Protein AF-A0A7S3KTM7-F1 (afdb_monomer_lite)

Foldseek 3Di:
DDDDDDDDDDDDDDDDDDDDDDDDDDDYDDDDDDDPPPPPPPPPPDDPVVVVVVVVVVVVVVVVVVVVVVVVVVVPVCQWDKFWWWDDDPNDIWIKIWTGGDPDDFTWIATPNDIDTHRFKFFPPDQDGPHTDDPVQDDQQTWIADPSDTIGGHGD

Secondary structure (DSSP, 8-state):
------------------------------------------TTS--HHHHHHHHHHHHHHHHHHHHHHHHHHT-----EEEEEEEEEETTEEEEEEEEEESSSS-EEEEETTEEEEES--EE-SSSS--SBPPGGG--TT-EEEETTEEEE--B-

pLDDT: mean 72.25, std 22.63, range [30.34, 95.94]

Radius of gyration: 34.02 Å; chains: 1; bounding box: 64×53×100 Å

Structure (mmCIF, N/CA/C/O backbone):
data_AF-A0A7S3KTM7-F1
#
_entry.id   AF-A0A7S3KTM7-F1
#
loop_
_atom_site.group_PDB
_atom_site.id
_atom_site.type_symbol
_atom_site.label_atom_id
_atom_site.label_alt_id
_atom_site.label_comp_id
_atom_site.label_asym_id
_atom_site.label_entity_id
_atom_site.label_seq_id
_atom_site.pdbx_PDB_ins_code
_atom_site.Cartn_x
_atom_site.Cartn_y
_atom_site.Cartn_z
_atom_site.occupancy
_atom_site.B_iso_or_equiv
_atom_site.auth_seq_id
_atom_site.auth_comp_id
_atom_site.auth_asym_id
_atom_site.auth_atom_id
_atom_site.pdbx_PDB_model_num
ATOM 1 N N . PHE A 1 1 ? 5.887 29.803 -45.139 1.00 36.75 1 PHE A N 1
ATOM 2 C CA . PHE A 1 1 ? 5.410 31.166 -45.452 1.00 36.75 1 PHE A CA 1
ATOM 3 C C . PHE A 1 1 ? 3.929 31.098 -45.810 1.00 36.75 1 PHE A C 1
ATOM 5 O O . PHE A 1 1 ? 3.610 30.270 -46.652 1.00 36.75 1 PHE A O 1
ATOM 12 N N . LYS A 1 2 ? 3.108 31.989 -45.208 1.00 34.31 2 LYS A N 1
ATOM 13 C CA . LYS A 1 2 ? 1.669 32.283 -45.463 1.00 34.31 2 LYS A CA 1
ATOM 14 C C . LYS A 1 2 ? 0.631 31.243 -44.968 1.00 34.31 2 LYS A C 1
ATOM 16 O O . LYS A 1 2 ? 0.842 30.063 -45.192 1.00 34.31 2 LYS A O 1
ATOM 21 N N . THR A 1 3 ? -0.495 31.573 -44.312 1.00 37.12 3 THR A N 1
ATOM 22 C CA . THR A 1 3 ? -1.051 32.843 -43.783 1.00 37.12 3 THR A CA 1
ATOM 23 C C . THR A 1 3 ? -2.124 32.546 -42.717 1.00 37.12 3 THR A C 1
ATOM 25 O O . THR A 1 3 ? -2.846 31.561 -42.816 1.00 37.12 3 THR A O 1
ATOM 28 N N . VAL A 1 4 ? -2.181 33.458 -41.747 1.00 46.22 4 VAL A N 1
ATOM 29 C CA . VAL A 1 4 ? -3.229 33.888 -40.803 1.00 46.22 4 VAL A CA 1
ATOM 30 C C . VAL A 1 4 ? -4.694 33.714 -41.253 1.00 46.22 4 VAL A C 1
ATOM 32 O O . VAL A 1 4 ? -5.025 34.009 -42.399 1.00 46.22 4 VAL A O 1
ATOM 35 N N . ALA A 1 5 ? -5.569 33.393 -40.293 1.00 40.66 5 ALA A N 1
ATOM 36 C CA . ALA A 1 5 ? -6.916 33.962 -40.197 1.00 40.66 5 ALA A CA 1
ATOM 37 C C . ALA A 1 5 ? -7.214 34.291 -38.718 1.00 40.66 5 ALA A C 1
ATOM 39 O O . ALA A 1 5 ? -7.294 33.398 -37.876 1.00 40.66 5 ALA A O 1
ATOM 40 N N . GLU A 1 6 ? -7.285 35.590 -38.431 1.00 41.41 6 GLU A N 1
ATOM 41 C CA . GLU A 1 6 ? -7.878 36.209 -37.241 1.00 41.41 6 GLU A CA 1
ATOM 42 C C . GLU A 1 6 ? -9.404 36.301 -37.407 1.00 41.41 6 GLU A C 1
ATOM 44 O O . GLU A 1 6 ? -9.882 36.321 -38.541 1.00 41.41 6 GLU A O 1
ATOM 49 N N . MET A 1 7 ? -10.118 36.408 -36.279 1.00 36.78 7 MET A N 1
ATOM 50 C CA . MET A 1 7 ? -11.310 37.246 -35.991 1.00 36.78 7 MET A CA 1
ATOM 51 C C . MET A 1 7 ? -12.094 36.576 -34.843 1.00 36.78 7 MET A C 1
ATOM 53 O O . MET A 1 7 ? -12.548 35.447 -35.003 1.00 36.78 7 MET A O 1
ATOM 57 N N . SER A 1 8 ? -12.034 37.049 -33.591 1.00 39.53 8 SER A N 1
ATOM 58 C CA . SER A 1 8 ? -12.640 38.266 -32.995 1.00 39.53 8 SER A CA 1
ATOM 59 C C . SER A 1 8 ? -14.175 38.222 -32.946 1.00 39.53 8 SER A C 1
ATOM 61 O O . SER A 1 8 ? -14.810 38.209 -33.994 1.00 39.53 8 SER A O 1
ATOM 63 N N . ASP A 1 9 ? -14.759 38.153 -31.740 1.00 39.03 9 ASP A N 1
ATOM 64 C CA . ASP A 1 9 ? -15.492 39.268 -31.094 1.00 39.03 9 ASP A CA 1
ATOM 65 C C . ASP A 1 9 ? -16.509 38.800 -30.026 1.00 39.03 9 ASP A C 1
ATOM 67 O O . ASP A 1 9 ? -17.374 37.962 -30.271 1.00 39.03 9 ASP A O 1
ATOM 71 N N . ASP A 1 10 ? -16.342 39.389 -28.835 1.00 39.78 10 ASP A N 1
ATOM 72 C CA . ASP A 1 10 ? -17.329 39.985 -27.921 1.00 39.78 10 ASP A CA 1
ATOM 73 C C . ASP A 1 10 ? -18.660 39.280 -27.574 1.00 39.78 10 ASP A C 1
ATOM 75 O O . ASP A 1 10 ? -19.510 39.027 -28.426 1.00 39.78 10 ASP A O 1
ATOM 79 N N . LYS A 1 11 ? -18.948 39.162 -26.262 1.00 38.81 11 LYS A N 1
ATOM 80 C CA . LYS A 1 11 ? -19.851 40.093 -25.535 1.00 38.81 11 LYS A CA 1
ATOM 81 C C . LYS A 1 11 ? -20.224 39.629 -24.113 1.00 38.81 11 LYS A C 1
ATOM 83 O O . LYS A 1 11 ? -20.751 38.542 -23.912 1.00 38.81 11 LYS A O 1
ATOM 88 N N . ASP A 1 12 ? -19.988 40.549 -23.176 1.00 35.47 12 ASP A N 1
ATOM 89 C CA . ASP A 1 12 ? -20.920 41.108 -22.183 1.00 35.47 12 ASP A CA 1
ATOM 90 C C . ASP A 1 12 ? -21.544 40.278 -21.033 1.00 35.47 12 ASP A C 1
ATOM 92 O O . ASP A 1 12 ? -22.361 39.385 -21.215 1.00 35.47 12 ASP A O 1
ATOM 96 N N . ASN A 1 13 ? -21.273 40.807 -19.825 1.00 30.34 13 ASN A N 1
ATOM 97 C CA . ASN A 1 13 ? -22.192 41.089 -18.705 1.00 30.34 13 ASN A CA 1
ATOM 98 C C . ASN A 1 13 ? -22.906 39.934 -17.968 1.00 30.34 13 ASN A C 1
ATOM 100 O O . ASN A 1 13 ? -23.852 39.333 -18.455 1.00 30.34 13 ASN A O 1
ATOM 104 N N . SER A 1 14 ? -22.702 39.835 -16.653 1.00 35.72 14 SER A N 1
ATOM 105 C CA . SER A 1 14 ? -23.442 40.704 -15.721 1.00 35.72 14 SER A CA 1
ATOM 106 C C . SER A 1 14 ? -23.125 40.378 -14.260 1.00 35.72 14 SER A C 1
ATOM 108 O O . SER A 1 14 ? -22.994 39.232 -13.836 1.00 35.72 14 SER A O 1
ATOM 110 N N . THR A 1 15 ? -22.994 41.449 -13.490 1.00 35.38 15 THR A N 1
ATOM 111 C CA . THR A 1 15 ? -23.023 41.487 -12.034 1.00 35.38 15 THR A CA 1
ATOM 112 C C . THR A 1 15 ? -24.449 41.231 -11.548 1.00 35.38 15 THR A C 1
ATOM 114 O O . THR A 1 15 ? -25.368 41.896 -12.012 1.00 35.38 15 THR A O 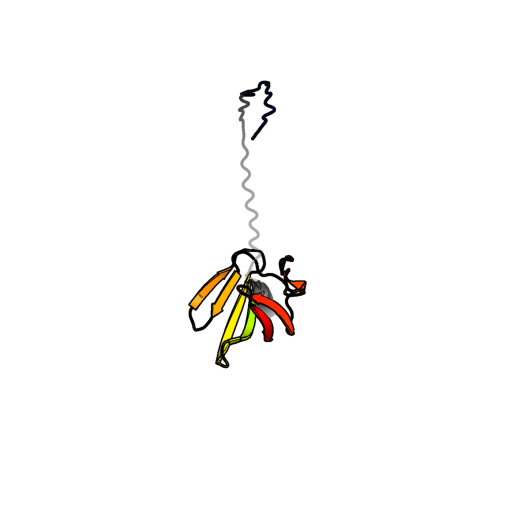1
ATOM 117 N N . PHE A 1 16 ? -24.625 40.368 -10.548 1.00 34.72 16 PHE A N 1
ATOM 118 C CA . PHE A 1 16 ? -25.790 40.426 -9.665 1.00 34.72 16 PHE A CA 1
ATOM 119 C C . PHE A 1 16 ? -25.317 40.477 -8.211 1.00 34.72 16 PHE A C 1
ATOM 121 O O . PHE A 1 16 ? -24.856 39.491 -7.643 1.00 34.72 16 PHE A O 1
ATOM 128 N N . LYS A 1 17 ? -25.424 41.672 -7.629 1.00 38.44 17 LYS A N 1
ATOM 129 C CA . LYS A 1 17 ? -25.713 41.858 -6.207 1.00 38.44 17 LYS A CA 1
ATOM 130 C C . LYS A 1 17 ? -27.228 41.957 -6.075 1.00 38.44 17 LYS A C 1
ATOM 132 O O . LYS A 1 17 ? -27.838 42.634 -6.894 1.00 38.44 17 LYS A O 1
ATOM 137 N N . THR A 1 18 ? -27.798 41.376 -5.026 1.00 36.50 18 THR A N 1
ATOM 138 C CA . THR A 1 18 ? -28.944 41.973 -4.323 1.00 36.50 18 THR A CA 1
ATOM 139 C C . THR A 1 18 ? -28.877 41.566 -2.857 1.00 36.50 18 THR A C 1
ATOM 141 O O . THR A 1 18 ? -28.792 40.384 -2.533 1.00 36.50 18 THR A O 1
ATOM 144 N N . ASP A 1 19 ? -28.839 42.593 -2.016 1.00 33.72 19 ASP A N 1
ATOM 145 C CA . ASP A 1 19 ? -29.092 42.582 -0.583 1.00 33.72 19 ASP A CA 1
ATOM 146 C C . ASP A 1 19 ? -30.594 42.403 -0.320 1.00 33.72 19 ASP A C 1
ATOM 148 O O . ASP A 1 19 ? -31.402 42.897 -1.108 1.00 33.72 19 ASP A O 1
ATOM 152 N N . SER A 1 20 ? -30.953 41.785 0.808 1.00 42.16 20 SER A N 1
ATOM 153 C CA . SER A 1 20 ? -32.135 42.162 1.605 1.00 42.16 20 SER A CA 1
ATOM 154 C C . SER A 1 20 ? -32.219 41.317 2.882 1.00 42.16 20 SER A C 1
ATOM 156 O O . SER A 1 20 ? -32.703 40.188 2.873 1.00 42.16 20 SER A O 1
ATOM 158 N N . ASP A 1 21 ? -31.620 41.853 3.943 1.00 33.16 21 ASP A N 1
ATOM 159 C CA . ASP A 1 21 ? -32.251 42.264 5.203 1.00 33.16 21 ASP A CA 1
ATOM 160 C C . ASP A 1 21 ? -33.493 41.540 5.758 1.00 33.16 21 ASP A C 1
ATOM 162 O O . ASP A 1 21 ? -34.545 41.468 5.130 1.00 33.16 21 ASP A O 1
ATOM 166 N N . ASN A 1 22 ? -33.352 41.257 7.063 1.00 33.56 22 ASN A N 1
ATOM 167 C CA . ASN A 1 22 ? -34.323 41.384 8.156 1.00 33.56 22 ASN A CA 1
ATOM 168 C C . ASN A 1 22 ? -35.542 40.451 8.201 1.00 33.56 22 ASN A C 1
ATOM 170 O O . ASN A 1 22 ? -36.402 40.466 7.333 1.00 33.56 22 ASN A O 1
ATOM 174 N N . ILE A 1 23 ? -35.685 39.766 9.343 1.00 37.19 23 ILE A N 1
ATOM 175 C CA . ILE A 1 23 ? -36.705 40.090 10.357 1.00 37.19 23 ILE A CA 1
ATOM 176 C C . ILE A 1 23 ? -36.238 39.521 11.714 1.00 37.19 23 ILE A C 1
ATOM 178 O O . ILE A 1 23 ? -36.055 38.316 11.886 1.00 37.19 23 ILE A O 1
ATOM 182 N N . MET A 1 24 ? -35.982 40.449 12.643 1.00 41.12 24 MET A N 1
ATOM 183 C CA . MET A 1 24 ? -36.048 40.265 14.094 1.00 41.12 24 MET A CA 1
ATOM 184 C C . MET A 1 24 ? -37.484 39.941 14.505 1.00 41.12 24 MET A C 1
ATOM 186 O O . MET A 1 24 ? -38.40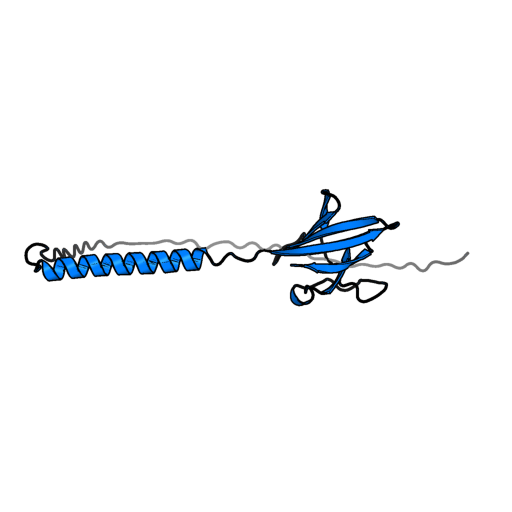7 40.505 13.935 1.00 41.12 24 MET A O 1
ATOM 190 N N . ASP A 1 25 ? -37.643 39.101 15.522 1.00 35.94 25 ASP A N 1
ATOM 191 C CA . ASP A 1 25 ? -38.373 39.385 16.773 1.00 35.94 25 ASP A CA 1
ATOM 192 C C . ASP A 1 25 ? -38.595 38.038 17.477 1.00 35.94 25 ASP A C 1
ATOM 194 O O . ASP A 1 25 ? -39.036 37.068 16.868 1.00 35.94 25 ASP A O 1
ATOM 198 N N . SER A 1 26 ? -38.036 37.807 18.671 1.00 36.03 26 SER A N 1
ATOM 199 C CA . SER A 1 26 ? -38.504 38.337 19.964 1.00 36.03 26 SER A CA 1
ATOM 200 C C . SER A 1 26 ? -39.988 37.959 20.162 1.00 36.03 26 SER A C 1
ATOM 202 O O . SER A 1 26 ? -40.817 38.139 19.281 1.00 36.03 26 SER A O 1
ATOM 204 N N . VAL A 1 27 ? -40.388 37.268 21.226 1.00 42.84 27 VAL A N 1
ATOM 205 C CA . VAL A 1 27 ? -40.711 37.854 22.533 1.00 42.84 27 VAL A CA 1
ATOM 206 C C . VAL A 1 27 ? -41.354 36.714 23.365 1.00 42.84 27 VAL A C 1
ATOM 208 O O . VAL A 1 27 ? -42.213 36.013 22.834 1.00 42.84 27 VAL A O 1
ATOM 211 N N . ASP A 1 28 ? -40.928 36.579 24.631 1.00 34.53 28 ASP A N 1
ATOM 212 C CA . ASP A 1 28 ? -41.704 36.172 25.828 1.00 34.53 28 ASP A CA 1
ATOM 213 C C . ASP A 1 28 ? -42.369 34.780 25.921 1.00 34.53 28 ASP A C 1
ATOM 215 O O . ASP A 1 28 ? -42.788 34.181 24.944 1.00 34.53 28 ASP A O 1
ATOM 219 N N . SER A 1 29 ? -42.600 34.171 27.084 1.00 39.69 29 SER A N 1
ATOM 220 C CA . SER A 1 29 ? -42.307 34.465 28.490 1.00 39.69 29 SER A CA 1
ATOM 221 C C . SER A 1 29 ? -42.732 33.248 29.315 1.00 39.69 29 SER A C 1
ATOM 223 O O . SER A 1 29 ? -43.583 32.469 28.895 1.00 39.69 29 SER A O 1
ATOM 225 N N . ASP A 1 30 ? -42.145 33.146 30.506 1.00 31.81 30 ASP A N 1
ATOM 226 C CA . ASP A 1 30 ? -42.741 32.660 31.752 1.00 31.81 30 ASP A CA 1
ATOM 227 C C . ASP A 1 30 ? -43.553 31.354 31.757 1.00 31.81 30 ASP A C 1
ATOM 229 O O . ASP A 1 30 ? -44.693 31.276 31.313 1.00 31.81 30 ASP A O 1
ATOM 233 N N . SER A 1 31 ? -43.069 30.368 32.516 1.00 42.41 31 SER A N 1
ATOM 234 C CA . SER A 1 31 ? -43.686 30.074 33.821 1.00 42.41 31 SER A CA 1
ATOM 235 C C . SER A 1 31 ? -43.005 28.904 34.532 1.00 42.41 31 SER A C 1
ATOM 237 O O . SER A 1 31 ? -43.049 27.740 34.152 1.00 42.41 31 SER A O 1
ATOM 239 N N . ASN A 1 32 ? -42.380 29.282 35.636 1.00 34.47 32 ASN A N 1
ATOM 240 C CA . ASN A 1 32 ? -42.263 28.557 36.889 1.00 34.47 32 ASN A CA 1
ATOM 241 C C . ASN A 1 32 ? -43.290 27.411 37.073 1.00 34.47 32 ASN A C 1
ATOM 243 O O . ASN A 1 32 ? -44.473 27.671 37.266 1.00 34.47 32 ASN A O 1
ATOM 247 N N . THR A 1 33 ? -42.827 26.164 37.151 1.00 35.16 33 THR A N 1
ATOM 248 C CA . THR A 1 33 ? -43.404 25.162 38.063 1.00 35.16 33 THR A CA 1
ATOM 249 C C . THR A 1 33 ? -42.288 24.265 38.585 1.00 35.16 33 THR A C 1
ATOM 251 O O . THR A 1 33 ? -41.743 23.404 37.901 1.00 35.16 33 THR A O 1
ATOM 254 N N . LYS A 1 34 ? -41.929 24.509 39.847 1.00 45.69 34 LYS A N 1
ATOM 255 C CA . LYS A 1 34 ? -41.313 23.510 40.713 1.00 45.69 34 LYS A CA 1
ATOM 256 C C . LYS A 1 34 ? -42.276 22.329 40.822 1.00 45.69 34 LYS A C 1
ATOM 258 O O . LYS A 1 34 ? -43.267 22.434 41.534 1.00 45.69 34 LYS A O 1
ATOM 263 N N . GLU A 1 35 ? -41.949 21.208 40.199 1.00 37.69 35 GLU A N 1
ATOM 264 C CA . GLU A 1 35 ? -42.413 19.906 40.673 1.00 37.69 35 GLU A CA 1
ATOM 265 C C . GLU A 1 35 ? -41.209 19.141 41.213 1.00 37.69 35 GLU A C 1
ATOM 267 O O . GLU A 1 35 ? -40.522 18.384 40.531 1.00 37.69 35 GLU A O 1
ATOM 272 N N . GLU A 1 36 ? -40.942 19.391 42.496 1.00 37.75 36 GLU A N 1
ATOM 273 C CA . GLU A 1 36 ? -40.221 18.463 43.353 1.00 37.75 36 GLU A CA 1
ATOM 274 C C . GLU A 1 36 ? -41.040 17.169 43.457 1.00 37.75 36 GLU A C 1
ATOM 276 O O . GLU A 1 36 ? -41.781 16.959 44.416 1.00 37.75 36 GLU A O 1
ATOM 281 N N . HIS A 1 37 ? -40.887 16.255 42.501 1.00 33.84 37 HIS A N 1
ATOM 282 C CA . HIS A 1 37 ? -41.218 14.861 42.761 1.00 33.84 37 HIS A CA 1
ATOM 283 C C . HIS A 1 37 ? -40.104 14.251 43.614 1.00 33.84 37 HIS A C 1
ATOM 285 O O . HIS A 1 37 ? -39.187 13.584 43.137 1.00 33.84 37 HIS A O 1
ATOM 291 N N . LYS A 1 38 ? -40.204 14.492 44.926 1.00 43.62 38 LYS A N 1
ATOM 292 C CA . LYS A 1 38 ? -39.585 13.650 45.948 1.00 43.62 38 LYS A CA 1
ATOM 293 C C . LYS A 1 38 ? -40.159 12.238 45.821 1.00 43.62 38 LYS A C 1
ATOM 295 O O . LYS A 1 38 ? -41.128 11.899 46.489 1.00 43.62 38 LYS A O 1
ATOM 300 N N . PHE A 1 39 ? -39.529 11.391 45.017 1.00 37.25 39 PHE A N 1
ATOM 301 C CA . PHE A 1 39 ? -39.552 9.951 45.257 1.00 37.25 39 PHE A CA 1
ATOM 302 C C . PHE A 1 39 ? -38.335 9.595 46.105 1.00 37.25 39 PHE A C 1
ATOM 304 O O . PHE A 1 39 ? -37.376 8.981 45.650 1.00 37.25 39 PHE A O 1
ATOM 311 N N . GLY A 1 40 ? -38.389 9.998 47.376 1.00 41.66 40 GLY A N 1
ATOM 312 C CA . GLY A 1 40 ? -37.695 9.259 48.420 1.00 41.66 40 GLY A CA 1
ATOM 313 C C . GLY A 1 40 ? -38.431 7.937 48.596 1.00 41.66 40 GLY A C 1
ATOM 314 O O . GLY A 1 40 ? -39.282 7.817 49.470 1.00 41.66 40 GLY A O 1
ATOM 315 N N . ALA A 1 41 ? -38.173 6.973 47.711 1.00 48.16 41 ALA A N 1
ATOM 316 C CA . ALA A 1 41 ? -38.511 5.591 47.994 1.00 48.16 41 ALA A CA 1
ATOM 317 C C . ALA A 1 41 ? -37.601 5.166 49.149 1.00 48.16 41 ALA A C 1
ATOM 319 O O . ALA A 1 41 ? -36.381 5.179 49.009 1.00 48.16 41 ALA A O 1
ATOM 320 N N . ASN A 1 42 ? -38.208 4.892 50.302 1.00 51.78 42 ASN A N 1
ATOM 321 C CA . ASN A 1 42 ? -37.548 4.430 51.515 1.00 51.78 42 ASN A CA 1
ATOM 322 C C . ASN A 1 42 ? -36.504 3.343 51.198 1.00 51.78 42 ASN A C 1
ATOM 324 O O . ASN A 1 42 ? -36.856 2.191 50.973 1.00 51.78 42 ASN A O 1
ATOM 328 N N . GLU A 1 43 ? -35.216 3.688 51.249 1.00 51.12 43 GLU A N 1
ATOM 329 C CA . GLU A 1 43 ? -34.099 2.729 51.189 1.00 51.12 43 GLU A CA 1
ATOM 330 C C . GLU A 1 43 ? -33.947 1.911 52.489 1.00 51.12 43 GLU A C 1
ATOM 332 O O . GLU A 1 43 ? -32.955 1.209 52.678 1.00 51.12 43 GLU A O 1
ATOM 337 N N . ILE A 1 44 ? -34.906 2.028 53.414 1.00 57.09 44 ILE A N 1
ATOM 338 C CA . ILE A 1 44 ? -34.770 1.572 54.801 1.00 57.09 44 ILE A CA 1
ATOM 339 C C . ILE A 1 44 ? -35.443 0.203 55.041 1.00 57.09 44 ILE A C 1
ATOM 341 O O . ILE A 1 44 ? -35.017 -0.501 55.947 1.00 57.09 44 ILE A O 1
ATOM 345 N N . ASP A 1 45 ? -36.367 -0.243 54.178 1.00 60.88 45 ASP A N 1
ATOM 346 C CA . ASP A 1 45 ? -37.109 -1.516 54.341 1.00 60.88 45 ASP A CA 1
ATOM 347 C C . ASP A 1 45 ? -36.906 -2.509 53.177 1.00 60.88 45 ASP A C 1
ATOM 349 O O . ASP A 1 45 ? -37.778 -3.322 52.875 1.00 60.88 45 ASP A O 1
ATOM 353 N N . MET A 1 46 ? -35.775 -2.437 52.470 1.00 62.59 46 MET A N 1
ATOM 354 C CA . MET A 1 46 ? -35.471 -3.398 51.403 1.00 62.59 46 MET A CA 1
ATOM 355 C C . MET A 1 46 ? -34.761 -4.623 51.990 1.00 62.59 46 MET A C 1
ATOM 357 O O . MET A 1 46 ? -33.728 -4.481 52.649 1.00 62.59 46 MET A O 1
ATOM 361 N N . ASP A 1 47 ? -35.313 -5.812 51.740 1.00 79.62 47 ASP A N 1
ATOM 362 C CA . ASP A 1 47 ? -34.748 -7.092 52.173 1.00 79.62 47 ASP A CA 1
ATOM 363 C C . ASP A 1 47 ? -33.271 -7.200 51.733 1.00 79.62 47 ASP A C 1
ATOM 365 O O . ASP A 1 47 ? -32.965 -6.922 50.564 1.00 79.62 47 ASP A O 1
ATOM 369 N N . PRO A 1 48 ? -32.326 -7.549 52.628 1.00 80.12 48 PRO A N 1
ATOM 370 C CA . PRO A 1 48 ? -30.909 -7.658 52.286 1.00 80.12 48 PRO A CA 1
ATOM 371 C C . PRO A 1 48 ? -30.629 -8.540 51.059 1.00 80.12 48 PRO A C 1
ATOM 373 O O . PRO A 1 48 ? -29.722 -8.211 50.292 1.00 80.12 48 PRO A O 1
ATOM 376 N N . GLU A 1 49 ? -31.427 -9.584 50.802 1.00 78.12 49 GLU A N 1
ATOM 377 C CA . GLU A 1 49 ? -31.294 -10.380 49.572 1.00 78.12 49 GLU A CA 1
ATOM 378 C C . GLU 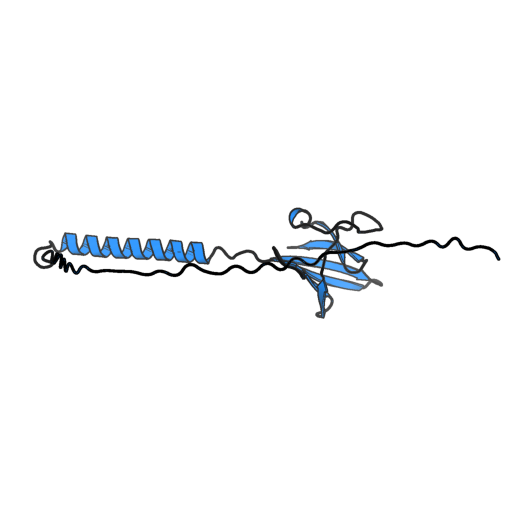A 1 49 ? -31.661 -9.598 48.301 1.00 78.12 49 GLU A C 1
ATOM 380 O O . GLU A 1 49 ? -30.994 -9.732 47.272 1.00 78.12 49 GLU A O 1
ATOM 385 N N . GLU A 1 50 ? -32.700 -8.760 48.337 1.00 76.56 50 GLU A N 1
ATOM 386 C CA . GLU A 1 50 ? -33.069 -7.911 47.198 1.00 76.56 50 GLU A CA 1
ATOM 387 C C . GLU A 1 50 ? -32.050 -6.794 46.960 1.00 76.56 50 GLU A C 1
ATOM 389 O O . GLU A 1 50 ? -31.803 -6.407 45.812 1.00 76.56 50 GLU A O 1
ATOM 394 N N . ARG A 1 51 ? -31.422 -6.290 48.030 1.00 75.75 51 ARG A N 1
ATOM 395 C CA . ARG A 1 51 ? -30.340 -5.300 47.935 1.00 75.75 51 ARG A CA 1
ATOM 396 C C . ARG A 1 51 ? -29.134 -5.880 47.215 1.00 75.75 51 ARG A C 1
ATOM 398 O O . ARG A 1 51 ? -28.639 -5.264 46.274 1.00 75.75 51 ARG A O 1
ATOM 405 N N . GLN A 1 52 ? -28.743 -7.091 47.596 1.00 78.38 52 GLN A N 1
ATOM 406 C CA . GLN A 1 52 ? -27.613 -7.783 46.997 1.00 78.38 52 GLN A CA 1
ATOM 407 C C . GLN A 1 52 ? -27.867 -8.125 45.521 1.00 78.38 52 GLN A C 1
ATOM 409 O O . GLN A 1 52 ? -27.032 -7.824 44.672 1.00 78.38 52 GLN A O 1
ATOM 414 N N . LYS A 1 53 ? -29.066 -8.613 45.173 1.00 77.25 53 LYS A N 1
ATOM 415 C CA . LYS A 1 53 ? -29.450 -8.860 43.769 1.00 77.25 53 LYS A CA 1
ATOM 416 C C . LYS A 1 53 ? -29.421 -7.592 42.910 1.00 77.25 53 LYS A C 1
ATOM 418 O O . LYS A 1 53 ? -29.029 -7.648 41.746 1.00 77.25 53 LYS A O 1
ATOM 423 N N . ARG A 1 54 ? -29.827 -6.435 43.449 1.00 75.62 54 ARG A N 1
ATOM 424 C CA . ARG A 1 54 ? -29.756 -5.156 42.716 1.00 75.62 54 ARG A CA 1
ATOM 425 C C . ARG A 1 54 ? -28.326 -4.681 42.494 1.00 75.62 54 ARG A C 1
ATOM 427 O O . ARG A 1 54 ? -28.058 -4.089 41.451 1.00 75.62 54 ARG A O 1
ATOM 434 N N . GLU A 1 55 ? -27.439 -4.886 43.458 1.00 79.31 55 GLU A N 1
ATOM 435 C CA . GLU A 1 55 ? -26.018 -4.555 43.313 1.00 79.31 55 GLU A CA 1
ATOM 436 C C . GLU A 1 55 ? -25.354 -5.458 42.270 1.00 79.31 55 GLU A C 1
ATOM 438 O O . GLU A 1 55 ? -24.745 -4.948 41.334 1.00 79.31 55 GLU A O 1
ATOM 443 N N . GLU A 1 56 ? -25.606 -6.768 42.320 1.00 80.94 56 GLU A N 1
ATOM 444 C CA . GLU A 1 56 ? -25.129 -7.725 41.311 1.00 80.94 56 GLU A CA 1
ATOM 445 C C . GLU A 1 56 ? -25.640 -7.391 39.900 1.00 80.94 56 GLU A C 1
ATOM 447 O O . GLU A 1 56 ? -24.895 -7.461 38.920 1.00 80.94 56 GLU A O 1
ATOM 452 N N . MET A 1 57 ? -26.903 -6.971 39.781 1.00 80.56 57 MET A N 1
ATOM 453 C CA . MET A 1 57 ? -27.490 -6.571 38.501 1.00 80.56 57 MET A CA 1
ATOM 454 C C . MET A 1 57 ? -26.869 -5.275 37.957 1.00 80.56 57 MET A C 1
ATOM 456 O O . MET A 1 57 ? -26.638 -5.165 36.754 1.00 80.56 57 MET A O 1
ATOM 460 N N . LYS A 1 58 ? -26.533 -4.313 38.828 1.00 82.94 58 LYS A N 1
ATOM 461 C CA . LYS A 1 58 ? -25.803 -3.093 38.440 1.00 82.94 58 LYS A CA 1
ATOM 462 C C . LYS A 1 58 ? -24.370 -3.396 38.012 1.00 82.94 58 LYS A C 1
ATOM 464 O O . LYS A 1 58 ? -23.892 -2.799 37.045 1.00 82.94 58 LYS A O 1
ATOM 469 N N . ASP A 1 59 ? -23.699 -4.315 38.696 1.00 86.06 59 ASP A N 1
ATOM 470 C CA . ASP A 1 59 ? -22.345 -4.747 38.349 1.00 86.06 59 ASP A CA 1
ATOM 471 C C . ASP A 1 59 ? -22.324 -5.450 36.990 1.00 86.06 59 ASP A C 1
ATOM 473 O O . ASP A 1 59 ? -21.460 -5.169 36.155 1.00 86.06 59 ASP A O 1
ATOM 477 N N . PHE A 1 60 ? -23.320 -6.296 36.720 1.00 88.12 60 PHE A N 1
ATOM 478 C CA . PHE A 1 60 ? -23.474 -6.950 35.426 1.00 88.12 60 PHE A CA 1
ATOM 479 C C . PHE A 1 60 ? -23.776 -5.957 34.295 1.00 88.12 60 PHE A C 1
ATOM 481 O O . PHE A 1 60 ? -23.129 -6.009 33.249 1.00 88.12 60 PHE A O 1
ATOM 488 N N . ASP A 1 61 ? -24.685 -5.002 34.506 1.00 87.75 61 ASP A N 1
ATOM 489 C CA . ASP A 1 61 ? -24.973 -3.945 33.527 1.00 87.75 61 ASP A CA 1
ATOM 490 C C . ASP A 1 61 ? -23.741 -3.074 33.247 1.00 87.75 61 ASP A C 1
ATOM 492 O O . ASP A 1 61 ? -23.463 -2.711 32.100 1.00 87.75 61 ASP A O 1
ATOM 496 N N . THR A 1 62 ? -22.966 -2.763 34.287 1.00 90.06 62 THR A N 1
ATOM 497 C CA . THR A 1 62 ? -21.713 -2.009 34.164 1.00 90.06 62 THR A CA 1
ATOM 498 C C . THR A 1 62 ? -20.677 -2.802 33.372 1.00 90.06 62 THR A C 1
ATOM 500 O O . THR A 1 62 ? -20.013 -2.251 32.491 1.00 90.06 62 THR A O 1
ATOM 503 N N . TYR A 1 63 ? -20.567 -4.106 33.631 1.00 89.44 63 TYR A N 1
ATOM 504 C CA . TYR A 1 63 ? -19.712 -5.007 32.869 1.00 89.44 63 TYR A CA 1
ATOM 505 C C . TYR A 1 63 ? -20.127 -5.074 31.395 1.00 89.44 63 TYR A C 1
ATOM 507 O O . TYR A 1 63 ? -19.276 -4.908 30.523 1.00 89.44 63 TYR A O 1
ATOM 515 N N . LEU A 1 64 ? -21.419 -5.246 31.099 1.00 86.50 64 LEU A N 1
ATOM 516 C CA . LEU A 1 64 ? -21.923 -5.291 29.726 1.00 86.50 64 LEU A CA 1
ATOM 517 C C . LEU A 1 64 ? -21.641 -3.995 28.968 1.00 86.50 64 LEU A C 1
ATOM 519 O O . LEU A 1 64 ? -21.156 -4.052 27.839 1.00 86.50 64 LEU A O 1
ATOM 523 N N . ARG A 1 65 ? -21.893 -2.834 29.587 1.00 86.88 65 ARG A N 1
ATOM 524 C CA . ARG A 1 65 ? -21.576 -1.530 28.986 1.00 86.88 65 ARG A CA 1
ATOM 525 C C . ARG A 1 65 ? -20.090 -1.395 28.712 1.00 86.88 65 ARG A C 1
ATOM 527 O O . ARG A 1 65 ? -19.721 -1.051 27.601 1.00 86.88 65 ARG A O 1
ATOM 534 N N . LYS A 1 66 ? -19.240 -1.771 29.667 1.00 87.69 66 LYS A N 1
ATOM 535 C CA . LYS A 1 66 ? -17.789 -1.751 29.481 1.00 87.69 66 LYS A CA 1
ATOM 536 C C . LYS A 1 66 ? -17.337 -2.668 28.344 1.00 87.69 66 LYS A C 1
ATOM 538 O O . LYS A 1 66 ? -16.509 -2.263 27.543 1.00 87.69 66 LYS A O 1
ATOM 543 N N . VAL A 1 67 ? -17.879 -3.882 28.240 1.00 84.50 67 VAL A N 1
ATOM 544 C CA . VAL A 1 67 ? -17.542 -4.822 27.155 1.00 84.50 67 VAL A CA 1
ATOM 545 C C . VAL A 1 67 ? -18.016 -4.301 25.798 1.00 84.50 67 VAL A C 1
ATOM 547 O O . VAL A 1 67 ? -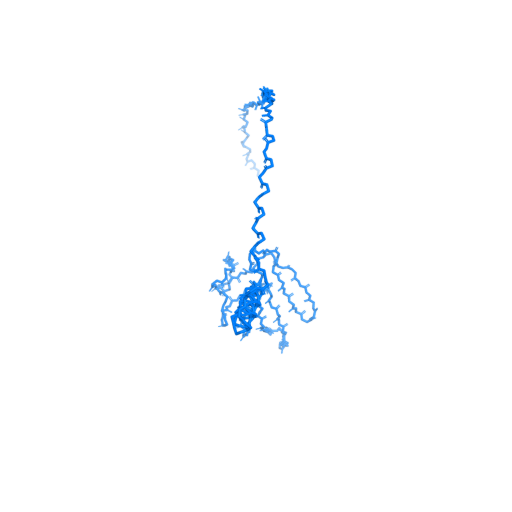17.298 -4.438 24.808 1.00 84.50 67 VAL A O 1
ATOM 550 N N . LEU A 1 68 ? -19.204 -3.696 25.743 1.00 81.25 68 LEU A N 1
ATOM 551 C CA . LEU A 1 68 ? -19.737 -3.057 24.540 1.00 81.25 68 LEU A CA 1
ATOM 552 C C . LEU A 1 68 ? -18.900 -1.848 24.134 1.00 81.25 68 LEU A C 1
ATOM 554 O O . LEU A 1 68 ? -18.508 -1.763 22.975 1.00 81.25 68 LEU A O 1
ATOM 558 N N . ASP A 1 69 ? -18.566 -0.969 25.072 1.00 79.19 69 ASP A N 1
ATOM 559 C CA . ASP A 1 69 ? -17.727 0.201 24.833 1.00 79.19 69 ASP A CA 1
ATOM 560 C C . ASP A 1 69 ? -16.324 -0.230 24.402 1.00 79.19 69 ASP A C 1
ATOM 562 O O . ASP A 1 69 ? -15.829 0.237 23.382 1.00 79.19 69 ASP A O 1
ATOM 566 N N . ASP A 1 70 ? -15.719 -1.210 25.073 1.00 73.81 70 ASP A N 1
ATOM 567 C CA . ASP A 1 70 ? -14.434 -1.788 24.675 1.00 73.81 70 ASP A CA 1
ATOM 568 C C . ASP A 1 70 ? -14.514 -2.437 23.282 1.00 73.81 70 ASP A C 1
ATOM 570 O O . ASP A 1 70 ? -13.542 -2.399 22.530 1.00 73.81 70 ASP A O 1
ATOM 574 N N . SER A 1 71 ? -15.651 -3.034 22.908 1.00 65.56 71 SER A N 1
ATOM 575 C CA . SER A 1 71 ? -15.871 -3.637 21.587 1.00 65.56 71 SER A CA 1
ATOM 576 C C . SER A 1 71 ? -16.088 -2.587 20.492 1.00 65.56 71 SER A C 1
ATOM 578 O O . SER A 1 71 ? -15.562 -2.740 19.388 1.00 65.56 71 SER A O 1
ATOM 580 N N . ILE A 1 72 ? -16.812 -1.510 20.796 1.00 62.72 72 ILE A N 1
ATOM 581 C CA . ILE A 1 72 ? -17.087 -0.391 19.890 1.00 62.72 72 ILE A CA 1
ATOM 582 C C . ILE A 1 72 ? -15.822 0.448 19.6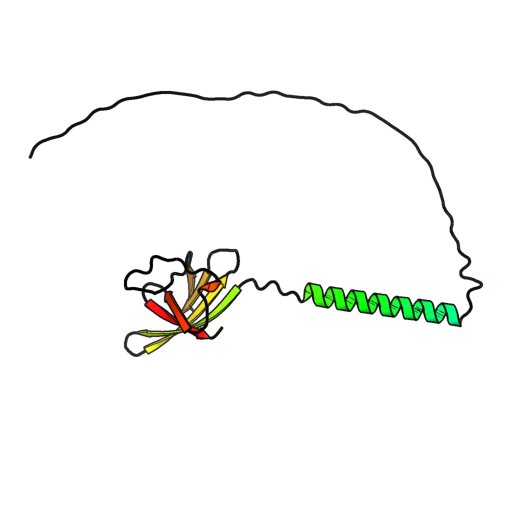97 1.00 62.72 72 ILE A C 1
ATOM 584 O O . ILE A 1 72 ? -15.468 0.745 18.561 1.00 62.72 72 ILE A O 1
ATOM 588 N N . VAL A 1 73 ? -15.080 0.744 20.765 1.00 56.91 73 VAL A N 1
ATOM 589 C CA . VAL A 1 73 ? -13.777 1.427 20.714 1.00 56.91 73 VAL A CA 1
ATOM 590 C C . VAL A 1 73 ? -12.731 0.563 19.996 1.00 56.91 73 VAL A C 1
ATOM 592 O O 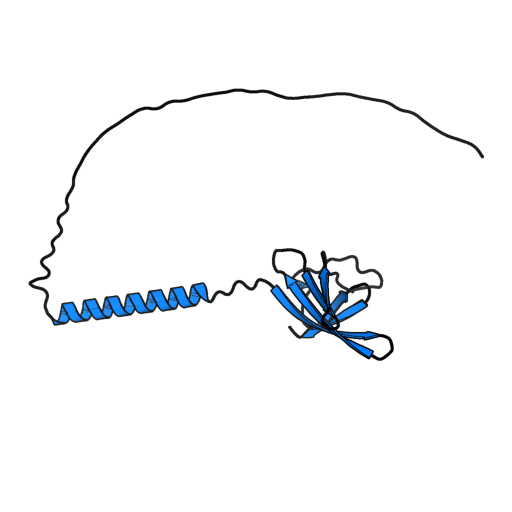. VAL A 1 73 ? -11.840 1.088 19.330 1.00 56.91 73 VAL A O 1
ATOM 595 N N . LYS A 1 74 ? -12.859 -0.773 20.043 1.00 56.28 74 LYS A N 1
ATOM 596 C CA . LYS A 1 74 ? -12.033 -1.704 19.254 1.00 56.28 74 LYS A CA 1
ATOM 597 C C . LYS A 1 74 ? -12.468 -1.883 17.803 1.00 56.28 74 LYS A C 1
ATOM 599 O O . LYS A 1 74 ? -11.739 -2.573 17.083 1.00 56.28 74 LYS A O 1
ATOM 604 N N . LYS A 1 75 ? -13.545 -1.245 17.316 1.00 55.66 75 LYS A N 1
ATOM 605 C CA . LYS A 1 75 ? -13.665 -0.975 15.872 1.00 55.66 75 LYS A CA 1
ATOM 606 C C . LYS A 1 75 ? -12.574 0.024 15.515 1.00 55.66 75 LYS A C 1
ATOM 608 O O . LYS A 1 75 ? -12.795 1.220 15.396 1.00 55.66 75 LYS A O 1
ATOM 613 N N . SER A 1 76 ? -11.366 -0.500 15.379 1.00 58.16 76 SER A N 1
ATOM 614 C CA . SER A 1 76 ? -10.251 0.191 14.773 1.00 58.16 76 SER A CA 1
ATOM 615 C C . SER A 1 76 ? -10.728 0.528 13.373 1.00 58.16 76 SER A C 1
ATOM 617 O O . SER A 1 76 ? -10.893 -0.359 12.536 1.00 58.16 76 SER A O 1
ATOM 619 N N . GLU A 1 77 ? -11.049 1.797 13.147 1.00 70.94 77 GLU A N 1
ATOM 620 C CA . GLU A 1 77 ? -11.294 2.293 11.808 1.00 70.94 77 GLU A CA 1
ATOM 621 C C . GLU A 1 77 ? -10.036 1.964 11.009 1.00 70.94 77 GLU A C 1
ATOM 623 O O . GLU A 1 77 ? -8.945 2.477 11.274 1.00 70.94 77 GLU A O 1
ATOM 628 N N . ILE A 1 78 ? -10.149 1.002 10.095 1.00 76.06 78 ILE A N 1
ATOM 629 C CA . ILE A 1 78 ? -9.049 0.671 9.203 1.00 76.06 78 ILE A CA 1
ATOM 630 C C . ILE A 1 78 ? -8.897 1.897 8.312 1.00 76.06 78 ILE A C 1
ATOM 632 O O . ILE A 1 78 ? -9.721 2.156 7.442 1.00 76.06 78 ILE A O 1
ATOM 636 N N . THR A 1 79 ? -7.861 2.685 8.578 1.00 85.88 79 THR A N 1
ATOM 637 C CA . THR A 1 79 ? -7.598 3.942 7.868 1.00 85.88 79 THR A CA 1
ATOM 638 C C . THR A 1 79 ? -6.679 3.748 6.669 1.00 85.88 79 THR A C 1
ATOM 640 O O . THR A 1 79 ? -6.600 4.619 5.809 1.00 85.88 79 THR A O 1
ATOM 643 N N . CYS A 1 80 ? -5.977 2.614 6.574 1.00 90.75 80 CYS A N 1
ATOM 644 C CA . CYS A 1 80 ? -5.074 2.322 5.466 1.00 90.75 80 CYS A CA 1
ATOM 645 C C . CYS A 1 80 ? -4.851 0.821 5.250 1.00 90.75 80 CYS A C 1
ATOM 647 O O . CYS A 1 80 ? -4.976 0.020 6.174 1.00 90.75 80 CYS A O 1
ATOM 649 N N . LEU A 1 81 ? -4.451 0.467 4.029 1.00 92.06 81 LEU A N 1
ATOM 650 C CA . LEU A 1 81 ? -3.865 -0.824 3.682 1.00 92.06 81 LEU A CA 1
ATOM 651 C C . LEU A 1 81 ? -2.353 -0.672 3.553 1.00 92.06 81 LEU A C 1
ATOM 653 O O . LEU A 1 81 ? -1.875 0.257 2.900 1.00 92.06 81 LEU A O 1
ATOM 657 N N . ASN A 1 82 ? -1.596 -1.584 4.154 1.00 94.75 82 ASN A N 1
ATOM 658 C CA . ASN A 1 82 ? -0.142 -1.595 4.056 1.00 94.75 82 ASN A CA 1
ATOM 659 C C . ASN A 1 82 ? 0.274 -2.802 3.236 1.00 94.75 82 ASN A C 1
ATOM 661 O O . ASN A 1 82 ? -0.088 -3.912 3.576 1.00 94.75 82 ASN A O 1
ATOM 665 N N . PHE A 1 83 ? 1.052 -2.594 2.186 1.00 95.94 83 PHE A N 1
ATOM 666 C CA . PHE A 1 83 ? 1.579 -3.665 1.361 1.00 95.94 83 PHE A CA 1
ATOM 667 C C . PHE A 1 83 ? 3.097 -3.675 1.399 1.00 95.94 83 PHE A C 1
ATOM 669 O O . PHE A 1 83 ? 3.744 -2.627 1.395 1.00 95.94 83 PHE A O 1
ATOM 676 N N . GLU A 1 84 ? 3.672 -4.871 1.363 1.00 95.69 84 GLU A N 1
ATOM 677 C CA . GLU A 1 84 ? 5.103 -5.078 1.174 1.00 95.69 84 GLU A CA 1
ATOM 678 C C . GLU A 1 84 ? 5.353 -5.720 -0.192 1.00 95.69 84 GLU A C 1
ATOM 680 O O . GLU A 1 84 ? 4.642 -6.627 -0.644 1.00 95.69 84 GLU A O 1
ATOM 685 N N . SER A 1 85 ? 6.379 -5.229 -0.876 1.00 95.00 85 SER A N 1
ATOM 686 C CA . SER A 1 85 ? 6.807 -5.715 -2.179 1.00 95.00 85 SER A CA 1
ATOM 687 C C . SER A 1 85 ? 8.308 -5.487 -2.370 1.00 95.00 85 SER A C 1
ATOM 689 O O . SER A 1 85 ? 9.024 -5.039 -1.474 1.00 95.00 85 SER A O 1
ATOM 691 N N . TRP A 1 86 ? 8.804 -5.849 -3.544 1.00 92.31 86 TRP A N 1
ATOM 692 C CA . TRP A 1 86 ? 10.141 -5.549 -4.005 1.00 92.31 86 TRP A CA 1
ATOM 693 C C . TRP A 1 86 ? 10.176 -5.529 -5.531 1.00 92.31 86 TRP A C 1
ATOM 695 O O . TRP A 1 86 ? 9.449 -6.274 -6.189 1.00 92.31 86 TRP A O 1
ATOM 705 N N . PHE A 1 87 ? 11.067 -4.716 -6.084 1.00 86.94 87 PHE A N 1
ATOM 706 C CA . PHE A 1 87 ? 11.433 -4.754 -7.499 1.00 86.94 87 PHE A CA 1
ATOM 707 C C . PHE A 1 87 ? 12.931 -5.023 -7.629 1.00 86.94 87 PHE A C 1
ATOM 709 O O . PHE A 1 87 ? 13.676 -4.909 -6.655 1.00 86.94 87 PHE A O 1
ATOM 716 N N . VAL A 1 88 ? 13.370 -5.418 -8.822 1.00 86.19 88 VAL A N 1
ATOM 717 C CA . VAL A 1 88 ? 14.792 -5.610 -9.124 1.00 86.19 88 VAL A CA 1
ATOM 718 C C . VAL A 1 88 ? 15.230 -4.535 -10.098 1.00 86.19 88 VAL A C 1
ATOM 720 O O . VAL A 1 88 ? 14.612 -4.354 -11.143 1.00 86.19 88 VAL A O 1
ATOM 723 N N . GLU A 1 89 ? 16.300 -3.834 -9.754 1.00 85.75 89 GLU A N 1
ATOM 724 C CA . GLU A 1 89 ? 16.964 -2.863 -10.614 1.00 85.75 89 GLU A CA 1
ATOM 725 C C . GLU A 1 89 ? 18.457 -3.174 -10.604 1.00 85.75 89 GLU A C 1
ATOM 727 O O . GLU A 1 89 ? 19.053 -3.347 -9.545 1.00 85.75 89 GLU A O 1
ATOM 732 N N . ASN A 1 90 ? 19.053 -3.328 -11.788 1.00 89.31 90 ASN A N 1
ATOM 733 C CA . ASN A 1 90 ? 20.471 -3.676 -11.944 1.00 89.31 90 ASN A CA 1
ATOM 734 C C . ASN A 1 90 ? 20.901 -4.931 -11.150 1.00 89.31 90 ASN A C 1
ATOM 736 O O . ASN A 1 90 ? 22.008 -4.998 -10.627 1.00 89.31 90 ASN A O 1
ATOM 740 N N . GLY A 1 91 ? 20.012 -5.923 -11.026 1.00 89.00 91 GLY A N 1
ATOM 741 C CA . GLY A 1 91 ? 20.266 -7.156 -10.268 1.00 89.00 91 GLY A CA 1
ATOM 742 C C . GLY A 1 91 ? 20.129 -7.021 -8.746 1.00 89.00 91 GLY A C 1
ATOM 743 O O . GLY A 1 91 ? 20.235 -8.019 -8.039 1.00 89.00 91 GLY A O 1
ATOM 744 N N . ILE A 1 92 ? 19.839 -5.824 -8.232 1.00 91.00 92 ILE A N 1
ATOM 745 C CA . ILE A 1 92 ? 19.645 -5.565 -6.805 1.00 91.00 92 ILE A CA 1
ATOM 746 C C . ILE A 1 92 ? 18.152 -5.551 -6.494 1.00 91.00 92 ILE A C 1
ATOM 748 O O . ILE A 1 92 ? 17.351 -4.921 -7.184 1.00 91.00 92 ILE A O 1
ATOM 752 N N . LYS A 1 93 ? 17.769 -6.259 -5.431 1.00 89.69 93 LYS A N 1
ATOM 753 C CA . LYS A 1 93 ? 16.397 -6.292 -4.931 1.00 89.69 93 LYS A CA 1
ATOM 754 C C . LYS A 1 93 ? 16.147 -5.101 -4.008 1.00 89.69 93 LYS A C 1
ATOM 756 O O . LYS A 1 93 ? 16.741 -5.004 -2.938 1.00 89.69 93 LYS A O 1
ATOM 761 N N . HIS A 1 94 ? 15.214 -4.243 -4.396 1.00 90.06 94 HIS A N 1
ATOM 762 C CA . HIS A 1 94 ? 14.807 -3.070 -3.635 1.00 90.06 94 HIS A CA 1
ATOM 763 C C . HIS A 1 94 ? 13.471 -3.332 -2.939 1.00 90.06 94 HIS A C 1
ATOM 765 O O . HIS A 1 94 ? 12.462 -3.507 -3.627 1.00 90.06 94 HIS A O 1
ATOM 771 N N . PRO A 1 95 ? 13.428 -3.382 -1.595 1.00 92.69 95 PRO A N 1
ATOM 772 C CA . PRO A 1 95 ? 12.173 -3.512 -0.870 1.00 92.69 95 PRO A CA 1
ATOM 773 C C . PRO A 1 95 ? 11.350 -2.226 -0.992 1.00 92.69 95 PRO A C 1
ATOM 775 O O . PRO A 1 95 ? 11.887 -1.119 -0.905 1.00 92.69 95 PRO A O 1
ATOM 778 N N . ILE A 1 96 ? 10.040 -2.390 -1.154 1.00 94.69 96 ILE A N 1
ATOM 779 C CA . ILE A 1 96 ? 9.060 -1.306 -1.146 1.00 94.69 96 ILE A CA 1
ATOM 780 C C . ILE A 1 96 ? 7.993 -1.608 -0.097 1.00 94.69 96 ILE A C 1
ATOM 782 O O . ILE A 1 96 ? 7.484 -2.728 -0.026 1.00 94.69 96 ILE A O 1
ATOM 786 N N . LYS A 1 97 ? 7.604 -0.583 0.662 1.00 95.62 97 LYS A N 1
ATOM 787 C CA . LYS A 1 97 ? 6.357 -0.574 1.435 1.00 95.62 97 LYS A CA 1
ATOM 788 C C . LYS A 1 97 ? 5.395 0.450 0.849 1.00 95.62 97 LYS A C 1
ATOM 790 O O . LYS A 1 97 ? 5.811 1.567 0.556 1.00 95.62 97 LYS A O 1
ATOM 795 N N . ILE A 1 98 ? 4.134 0.078 0.676 1.00 95.12 98 ILE A N 1
ATOM 796 C CA . ILE A 1 98 ? 3.084 0.934 0.118 1.00 95.12 98 ILE A CA 1
ATOM 797 C C . ILE A 1 98 ? 1.987 1.058 1.166 1.00 95.12 98 ILE A C 1
ATOM 799 O O . ILE A 1 98 ? 1.373 0.064 1.530 1.00 95.12 98 ILE A O 1
ATOM 803 N N . LYS A 1 99 ? 1.726 2.270 1.641 1.00 94.88 99 LYS A N 1
ATOM 804 C CA . LYS A 1 99 ? 0.627 2.591 2.547 1.00 94.88 99 LYS A CA 1
ATOM 805 C C . LYS A 1 99 ? -0.463 3.315 1.764 1.00 94.88 99 LYS A C 1
ATOM 807 O O . LYS A 1 99 ? -0.357 4.506 1.465 1.00 94.88 99 LYS A O 1
ATOM 812 N N . TYR A 1 100 ? -1.515 2.583 1.429 1.00 93.50 100 TYR A N 1
ATOM 813 C CA . TYR A 1 100 ? -2.689 3.089 0.734 1.00 93.50 100 TYR A CA 1
ATOM 814 C C . TYR A 1 100 ? -3.731 3.572 1.743 1.00 93.50 100 TYR A C 1
ATOM 816 O O . TYR A 1 100 ? -4.355 2.776 2.437 1.00 93.50 100 TYR A O 1
ATOM 824 N N . GLN A 1 101 ? -3.903 4.884 1.847 1.00 92.38 101 GLN A N 1
ATOM 825 C CA . GLN A 1 101 ? -4.906 5.509 2.711 1.00 92.38 101 GLN A CA 1
ATOM 826 C C . GLN A 1 101 ? -6.338 5.272 2.196 1.00 92.38 101 GLN A C 1
ATOM 828 O O . GLN A 1 101 ? -6.624 5.466 1.014 1.00 92.38 101 GLN A O 1
ATOM 833 N N . LEU A 1 102 ? -7.238 4.873 3.095 1.00 87.50 102 LEU A N 1
ATOM 834 C CA . LEU A 1 102 ? -8.659 4.660 2.837 1.00 87.50 102 LEU A CA 1
ATOM 835 C C . LEU A 1 102 ? -9.401 5.972 3.112 1.00 87.50 102 LEU A C 1
ATOM 837 O O . LEU A 1 102 ? -9.489 6.422 4.249 1.00 87.50 102 LEU A O 1
ATOM 841 N N . GLY A 1 103 ? -9.893 6.622 2.057 1.00 79.06 103 GLY A N 1
ATOM 842 C CA . GLY A 1 103 ? -10.716 7.834 2.160 1.00 79.06 103 GLY A CA 1
ATOM 843 C C . GLY A 1 103 ? -9.970 9.168 2.053 1.00 79.06 103 GLY A C 1
ATOM 844 O O . GLY A 1 103 ? -10.611 10.194 1.853 1.00 79.06 103 GLY A O 1
ATOM 845 N N . SER A 1 104 ? -8.634 9.185 2.100 1.00 76.69 104 SER A N 1
ATOM 846 C CA . SER A 1 104 ? -7.856 10.405 1.844 1.00 76.69 104 SER A CA 1
ATOM 847 C C . SER A 1 104 ? -6.612 10.141 0.995 1.00 76.69 104 SER A C 1
ATOM 849 O O . SER A 1 104 ? -6.089 9.033 0.937 1.00 76.69 104 SER A O 1
ATOM 851 N N . LYS A 1 105 ? -6.154 11.180 0.295 1.00 80.69 105 LYS A N 1
ATOM 852 C CA . LYS A 1 105 ? -4.849 11.252 -0.377 1.00 80.69 105 LYS A CA 1
ATOM 853 C C . LYS A 1 105 ? -3.961 12.202 0.445 1.00 80.69 105 LYS A C 1
ATOM 855 O O . LYS A 1 105 ? -4.511 13.110 1.071 1.00 80.69 105 LYS A O 1
ATOM 860 N N . PRO A 1 106 ? -2.623 12.077 0.413 1.00 85.75 106 PRO A N 1
ATOM 861 C CA . PRO A 1 106 ? -1.813 11.185 -0.426 1.00 85.75 106 PRO A CA 1
ATOM 862 C C . PRO A 1 106 ? -1.558 9.792 0.178 1.00 85.75 106 PRO A C 1
ATOM 864 O O . PRO A 1 106 ? -1.634 9.583 1.387 1.00 85.75 106 PRO A O 1
ATOM 867 N N . HIS A 1 107 ? -1.223 8.837 -0.689 1.00 90.88 107 HIS A N 1
ATOM 868 C CA . HIS A 1 107 ? -0.670 7.537 -0.309 1.00 90.88 107 HIS A CA 1
ATOM 869 C C . HIS A 1 107 ? 0.831 7.670 -0.021 1.00 90.88 107 HIS A C 1
ATOM 871 O O . HIS A 1 107 ? 1.487 8.563 -0.552 1.00 90.88 107 HIS A O 1
ATOM 877 N N . GLU A 1 108 ? 1.403 6.763 0.765 1.00 93.25 108 GLU A N 1
ATOM 878 C CA . GLU A 1 108 ? 2.831 6.797 1.103 1.00 93.25 108 GLU A CA 1
ATOM 879 C C . GLU A 1 108 ? 3.554 5.577 0.526 1.00 93.25 108 GLU A C 1
ATOM 881 O O . GLU A 1 108 ? 3.081 4.447 0.625 1.00 93.25 108 GLU A O 1
ATOM 886 N N . ILE A 1 109 ? 4.725 5.797 -0.066 1.00 93.81 109 ILE A N 1
ATOM 887 C CA . ILE A 1 109 ? 5.624 4.743 -0.540 1.00 93.81 109 ILE A CA 1
ATOM 888 C C . ILE A 1 109 ? 6.960 4.892 0.174 1.00 93.81 109 ILE A C 1
ATOM 890 O O . ILE A 1 109 ? 7.532 5.975 0.202 1.00 93.81 109 ILE A O 1
ATOM 894 N N . THR A 1 110 ? 7.481 3.804 0.732 1.00 94.25 110 THR A N 1
ATOM 895 C CA . THR A 1 110 ? 8.820 3.760 1.325 1.00 94.25 110 THR A CA 1
ATOM 896 C C . THR A 1 110 ? 9.730 2.860 0.500 1.00 94.25 110 THR A C 1
ATOM 898 O O . THR A 1 110 ? 9.422 1.682 0.327 1.00 94.25 110 THR A O 1
ATOM 901 N N . ILE A 1 111 ? 10.856 3.394 0.025 1.00 91.69 111 ILE A N 1
ATOM 902 C CA . ILE A 1 111 ? 11.896 2.663 -0.717 1.00 91.69 111 ILE A CA 1
ATOM 903 C C . ILE A 1 111 ? 13.234 2.958 -0.048 1.00 91.69 111 ILE A C 1
ATOM 905 O O . ILE A 1 111 ? 13.587 4.127 0.084 1.00 91.69 111 ILE A O 1
ATOM 909 N N . LEU A 1 112 ? 13.981 1.924 0.361 1.00 87.50 112 LEU A N 1
ATOM 910 C CA . LEU A 1 112 ? 15.288 2.088 1.026 1.00 87.50 112 LEU A CA 1
ATOM 911 C C . LEU A 1 112 ? 15.247 3.155 2.143 1.00 87.50 112 LEU A C 1
ATOM 913 O O . LEU A 1 112 ? 16.039 4.093 2.141 1.00 87.50 112 LEU A O 1
ATOM 917 N N . GLU A 1 113 ? 14.257 3.055 3.037 1.00 86.50 113 GLU A N 1
ATOM 918 C CA . GLU A 1 113 ? 14.026 3.973 4.174 1.00 86.50 113 GLU A CA 1
ATOM 919 C C . GLU A 1 113 ? 13.591 5.405 3.814 1.00 86.50 113 GLU A C 1
ATOM 921 O O . GLU A 1 113 ? 13.196 6.170 4.693 1.00 86.50 113 GLU A O 1
ATOM 926 N N . LYS A 1 114 ? 13.561 5.770 2.529 1.00 91.75 114 LYS A N 1
ATOM 927 C CA . LYS A 1 114 ? 13.036 7.059 2.069 1.00 91.75 114 LYS A CA 1
ATOM 928 C C . LYS A 1 114 ? 11.540 6.977 1.827 1.00 91.75 114 LYS A C 1
ATOM 930 O O . LYS A 1 114 ? 11.070 6.065 1.149 1.00 91.75 114 LYS A O 1
ATOM 935 N N . LYS A 1 115 ? 10.809 7.961 2.348 1.00 94.50 115 LYS A N 1
ATOM 936 C CA . LYS A 1 115 ? 9.360 8.098 2.189 1.00 94.50 115 LYS A CA 1
ATOM 937 C C . LYS A 1 115 ? 9.021 9.066 1.067 1.00 94.50 115 LYS A C 1
ATOM 939 O O . LYS A 1 115 ? 9.583 10.155 0.985 1.00 94.50 115 LYS A O 1
ATOM 944 N N . TYR A 1 116 ? 8.050 8.683 0.256 1.00 94.31 116 TYR A N 1
ATOM 945 C CA . TYR A 1 116 ? 7.534 9.452 -0.861 1.00 94.31 116 TYR A CA 1
ATOM 946 C C . TYR A 1 116 ? 6.019 9.546 -0.741 1.00 94.31 116 TYR A C 1
ATOM 948 O O . TYR A 1 116 ? 5.352 8.544 -0.487 1.00 94.31 116 TYR A O 1
ATOM 956 N N . GLN A 1 117 ? 5.483 10.746 -0.940 1.00 93.50 117 GLN A N 1
ATOM 957 C CA . GLN A 1 117 ? 4.042 10.965 -0.994 1.00 93.50 117 GLN A CA 1
ATOM 958 C C . GLN A 1 117 ? 3.574 10.839 -2.439 1.00 93.50 117 GLN A C 1
ATOM 960 O O . GLN A 1 117 ? 4.118 11.479 -3.339 1.00 93.50 117 GLN A O 1
ATOM 965 N N . LEU A 1 118 ? 2.563 10.010 -2.657 1.00 89.56 118 LEU A N 1
ATOM 966 C CA . LEU A 1 118 ? 1.994 9.728 -3.960 1.00 89.56 118 LEU A CA 1
ATOM 967 C C . LEU A 1 118 ? 0.540 10.193 -3.988 1.00 89.56 118 LEU A C 1
ATOM 969 O O . LEU A 1 118 ? -0.286 9.758 -3.187 1.00 89.56 118 LEU A O 1
ATOM 973 N N . LYS A 1 119 ? 0.211 11.069 -4.940 1.00 88.56 119 LYS A N 1
ATOM 974 C CA . LYS A 1 119 ? -1.166 11.547 -5.108 1.00 88.56 119 LYS A CA 1
ATOM 975 C C . LYS A 1 119 ? -2.095 10.418 -5.558 1.00 88.56 119 LYS A C 1
ATOM 977 O O . LYS A 1 119 ? -3.219 10.332 -5.076 1.00 88.56 119 LYS A O 1
ATOM 982 N N . GLU A 1 120 ? -1.635 9.581 -6.485 1.00 89.62 120 GLU A N 1
ATOM 983 C CA . GLU A 1 120 ? -2.420 8.512 -7.107 1.00 89.62 120 GLU A CA 1
ATOM 984 C C . GLU A 1 120 ? -1.543 7.299 -7.372 1.00 89.62 120 GLU A C 1
ATOM 986 O O . GLU A 1 120 ? -0.445 7.433 -7.906 1.00 89.62 120 GLU A O 1
ATOM 991 N N . LEU A 1 121 ? -2.041 6.123 -7.000 1.00 90.75 121 LEU A N 1
ATOM 992 C CA . LEU A 1 121 ? -1.448 4.844 -7.367 1.00 90.75 121 LEU A CA 1
ATOM 993 C C . LEU A 1 121 ? -2.167 4.324 -8.611 1.00 90.75 121 LEU A C 1
ATOM 995 O O . LEU A 1 121 ? -3.388 4.429 -8.677 1.00 90.75 121 LEU A O 1
ATOM 999 N N . TYR A 1 122 ? -1.446 3.763 -9.578 1.00 92.06 122 TYR A N 1
ATOM 1000 C CA . TYR A 1 122 ? -2.040 3.289 -10.832 1.00 92.06 122 TYR A CA 1
ATOM 1001 C C . TYR A 1 122 ? -1.895 1.773 -10.986 1.00 92.06 122 TYR A C 1
ATOM 1003 O O . TYR A 1 122 ? -0.921 1.184 -10.510 1.00 92.06 122 TYR A O 1
ATOM 1011 N N . ILE A 1 123 ? -2.854 1.138 -11.659 1.00 92.12 123 ILE A N 1
ATOM 1012 C CA . ILE A 1 123 ? -2.815 -0.294 -11.977 1.00 92.12 123 ILE A CA 1
ATOM 1013 C C . ILE A 1 123 ? -1.973 -0.526 -13.227 1.00 92.12 123 ILE A C 1
ATOM 1015 O O . ILE A 1 123 ? -2.227 0.038 -14.290 1.00 92.12 123 ILE A O 1
ATOM 1019 N N . CYS A 1 124 ? -0.986 -1.410 -13.117 1.00 88.81 124 CYS A N 1
ATOM 1020 C CA . CYS A 1 124 ? -0.063 -1.709 -14.201 1.00 88.81 124 CYS A CA 1
ATOM 1021 C C . CYS A 1 124 ? -0.584 -2.862 -15.076 1.00 88.81 124 CYS A C 1
ATOM 1023 O O . CYS A 1 124 ? -0.030 -3.964 -15.072 1.00 88.81 124 CYS A O 1
ATOM 1025 N N . ASP A 1 125 ? -1.634 -2.584 -15.853 1.00 78.81 125 ASP A N 1
ATOM 1026 C CA . ASP A 1 125 ? -2.209 -3.534 -16.819 1.00 78.81 125 ASP A CA 1
ATOM 1027 C C . ASP A 1 125 ? -1.457 -3.537 -18.167 1.00 78.81 125 ASP A C 1
ATOM 1029 O O . ASP A 1 125 ? -1.420 -4.550 -18.864 1.00 78.81 125 ASP A O 1
ATOM 1033 N N . SER A 1 126 ? -0.815 -2.422 -18.548 1.00 67.75 126 SER A N 1
ATOM 1034 C CA . SER A 1 126 ? -0.076 -2.287 -19.815 1.00 67.75 126 SER A CA 1
ATOM 1035 C C . SER A 1 126 ? 1.075 -1.268 -19.734 1.00 67.75 126 SER A C 1
ATOM 1037 O O . SER A 1 126 ? 1.294 -0.653 -18.693 1.00 67.75 126 SER A O 1
ATOM 1039 N N . ILE A 1 127 ? 1.799 -1.068 -20.849 1.00 63.97 127 ILE A N 1
ATOM 1040 C CA . ILE A 1 127 ? 2.926 -0.118 -21.003 1.00 63.97 127 ILE A CA 1
ATOM 1041 C C . ILE A 1 127 ? 2.549 1.318 -20.588 1.00 63.97 127 ILE A C 1
ATOM 1043 O O . ILE A 1 127 ? 3.420 2.091 -20.197 1.00 63.97 127 ILE A O 1
ATOM 1047 N N . LYS A 1 128 ? 1.260 1.681 -20.645 1.00 67.00 128 LYS A N 1
ATOM 1048 C CA . LYS A 1 128 ? 0.752 2.948 -20.109 1.00 67.00 128 LYS A CA 1
ATOM 1049 C C . LYS A 1 128 ? -0.274 2.667 -19.019 1.00 67.00 128 LYS A C 1
ATOM 1051 O O . LYS A 1 128 ? -1.379 2.205 -19.291 1.00 67.00 128 LYS A O 1
ATOM 1056 N N . SER A 1 129 ? 0.120 2.967 -17.790 1.00 73.00 129 SER A N 1
ATOM 1057 C CA . SER A 1 129 ? -0.727 2.900 -16.608 1.00 73.00 129 SER A CA 1
ATOM 1058 C C . SER A 1 129 ? -1.592 4.163 -16.552 1.00 73.00 129 SER A C 1
ATOM 1060 O O . SER A 1 129 ? -1.124 5.225 -16.156 1.00 73.00 129 SER A O 1
ATOM 1062 N N . THR A 1 130 ? -2.825 4.100 -17.058 1.00 78.38 130 THR A N 1
ATOM 1063 C CA . THR A 1 130 ? -3.749 5.256 -17.085 1.00 78.38 130 THR A CA 1
ATOM 1064 C C . THR A 1 130 ? -4.865 5.149 -16.052 1.00 78.38 130 THR A C 1
ATOM 1066 O O . THR A 1 130 ? -5.527 6.140 -15.751 1.00 78.38 130 THR A O 1
ATOM 1069 N N . ARG A 1 131 ? -5.080 3.954 -15.491 1.00 89.44 131 ARG A N 1
ATOM 1070 C CA . ARG A 1 131 ? -6.153 3.680 -14.537 1.00 89.44 131 ARG A CA 1
ATOM 1071 C C . ARG A 1 131 ? -5.646 3.814 -13.104 1.00 89.44 131 ARG A C 1
ATOM 1073 O O . ARG A 1 131 ? -4.751 3.079 -12.690 1.00 89.44 131 ARG A O 1
ATOM 1080 N N . VAL A 1 132 ? -6.250 4.726 -12.346 1.00 91.00 132 VAL A N 1
ATOM 1081 C CA . VAL A 1 132 ? -6.004 4.873 -10.905 1.00 91.00 132 VAL A CA 1
ATOM 1082 C C . VAL A 1 132 ? -6.544 3.643 -10.171 1.00 91.00 132 VAL A C 1
ATOM 1084 O O . VAL A 1 132 ? -7.651 3.181 -10.447 1.00 91.00 132 VAL A O 1
ATOM 1087 N N . ALA A 1 133 ? -5.747 3.112 -9.251 1.00 90.12 133 ALA A N 1
ATOM 1088 C CA . ALA A 1 133 ? -6.085 1.978 -8.410 1.00 90.12 133 ALA A CA 1
ATOM 1089 C C . ALA A 1 133 ? -7.133 2.372 -7.364 1.00 90.12 133 ALA A C 1
ATOM 1091 O O . ALA A 1 133 ? -6.906 3.261 -6.533 1.00 90.12 133 ALA A O 1
ATOM 1092 N N . ASN A 1 134 ? -8.260 1.666 -7.378 1.00 89.94 134 ASN A N 1
ATOM 1093 C CA . ASN A 1 134 ? -9.237 1.723 -6.301 1.00 89.94 134 ASN A CA 1
ATOM 1094 C C . ASN A 1 134 ? -8.921 0.661 -5.244 1.00 89.94 134 ASN A C 1
ATOM 1096 O O . ASN A 1 134 ? -8.162 -0.273 -5.490 1.00 89.94 134 ASN A O 1
ATOM 1100 N N . LEU A 1 135 ? -9.567 0.769 -4.081 1.00 88.88 135 LEU A N 1
ATOM 1101 C CA . LEU A 1 135 ? -9.441 -0.188 -2.978 1.00 88.88 135 LEU A CA 1
ATOM 1102 C C . LEU A 1 135 ? -9.544 -1.654 -3.431 1.00 88.88 135 LEU A C 1
ATOM 1104 O O . LEU A 1 135 ? -8.708 -2.479 -3.080 1.00 88.88 135 LEU A O 1
ATOM 1108 N N . TRP A 1 136 ? -10.554 -1.966 -4.240 1.00 90.62 136 TRP A N 1
ATOM 1109 C CA . TRP A 1 136 ? -10.838 -3.332 -4.685 1.00 90.62 136 TRP A CA 1
ATOM 1110 C C . TRP A 1 136 ? -9.821 -3.890 -5.683 1.00 90.62 136 TRP A C 1
ATOM 1112 O O . TRP A 1 136 ? -9.739 -5.101 -5.857 1.00 90.62 136 TRP A O 1
ATOM 1122 N N . ASP A 1 137 ? -9.024 -3.023 -6.309 1.00 90.94 137 ASP A N 1
ATOM 1123 C CA . ASP A 1 137 ? -7.969 -3.436 -7.233 1.00 90.94 137 ASP A CA 1
ATOM 1124 C C . ASP A 1 137 ? -6.677 -3.834 -6.487 1.00 90.94 137 ASP A C 1
ATOM 1126 O O . ASP A 1 137 ? -5.745 -4.372 -7.085 1.00 90.94 137 ASP A O 1
ATOM 1130 N N . LEU A 1 138 ? -6.603 -3.578 -5.174 1.00 92.31 138 LEU A N 1
ATOM 1131 C CA . LEU A 1 138 ? -5.423 -3.804 -4.342 1.00 92.31 138 LEU A CA 1
ATOM 1132 C C . LEU A 1 138 ? -5.551 -5.106 -3.549 1.00 92.31 138 LEU A C 1
ATOM 1134 O O . LEU A 1 138 ? -6.011 -5.132 -2.410 1.00 92.31 138 LEU A O 1
ATOM 1138 N N . PHE A 1 139 ? -5.085 -6.196 -4.147 1.00 93.00 139 PHE A N 1
ATOM 1139 C CA . PHE A 1 139 ? -4.958 -7.500 -3.499 1.00 93.00 139 PHE A CA 1
ATOM 1140 C C . PHE A 1 139 ? -3.526 -8.029 -3.623 1.00 93.00 139 PHE A C 1
ATOM 1142 O O . PHE A 1 139 ? -2.745 -7.591 -4.470 1.00 93.00 139 PHE A O 1
ATOM 1149 N N . VAL A 1 140 ? -3.150 -8.990 -2.777 1.00 94.75 140 VAL A N 1
ATOM 1150 C CA . VAL A 1 140 ? -1.846 -9.658 -2.898 1.00 94.75 140 VAL A CA 1
ATOM 1151 C C . VAL A 1 140 ? -1.772 -10.375 -4.248 1.00 94.75 140 VAL A C 1
ATOM 1153 O O . VAL A 1 140 ? -2.595 -11.229 -4.552 1.00 94.75 140 VAL A O 1
ATOM 1156 N N . GLY A 1 141 ? -0.777 -10.027 -5.059 1.00 92.50 141 GLY A N 1
ATOM 1157 C CA . GLY A 1 141 ? -0.630 -10.469 -6.444 1.00 92.50 141 GLY A CA 1
ATOM 1158 C C . GLY A 1 141 ? -1.007 -9.406 -7.478 1.00 92.50 141 GLY A C 1
ATOM 1159 O O . GLY A 1 141 ? -0.577 -9.524 -8.624 1.00 92.50 141 GLY A O 1
ATOM 1160 N N . ALA A 1 142 ? -1.724 -8.346 -7.088 1.00 92.44 142 ALA A N 1
ATOM 1161 C CA . ALA A 1 142 ? -2.027 -7.231 -7.978 1.00 92.44 142 ALA A CA 1
ATOM 1162 C C . ALA A 1 142 ? -0.744 -6.524 -8.431 1.00 92.44 142 ALA A C 1
ATOM 1164 O O . ALA A 1 142 ? 0.234 -6.410 -7.681 1.00 92.44 142 ALA A O 1
ATOM 1165 N N . LYS A 1 143 ? -0.748 -6.043 -9.675 1.00 92.62 143 LYS A N 1
ATOM 1166 C CA . LYS A 1 143 ? 0.381 -5.348 -10.288 1.00 92.62 143 LYS A CA 1
ATOM 1167 C C . LYS A 1 143 ? 0.076 -3.855 -10.345 1.00 92.62 143 LYS A C 1
ATOM 1169 O O . LYS A 1 143 ? -0.833 -3.424 -11.046 1.00 92.62 143 LYS A O 1
ATOM 1174 N N . VAL A 1 144 ? 0.851 -3.067 -9.618 1.00 92.31 144 VAL A N 1
ATOM 1175 C CA . VAL A 1 144 ? 0.720 -1.609 -9.544 1.00 92.31 144 VAL A CA 1
ATOM 1176 C C . VAL A 1 144 ? 1.933 -0.938 -10.165 1.00 92.31 144 VAL A C 1
ATOM 1178 O O . VAL A 1 144 ? 3.013 -1.524 -10.246 1.00 92.31 144 VAL A O 1
ATOM 1181 N N . ASP A 1 145 ? 1.754 0.287 -10.628 1.00 91.12 145 ASP A N 1
ATOM 1182 C CA . ASP A 1 145 ? 2.840 1.119 -11.118 1.00 91.12 145 ASP A CA 1
ATOM 1183 C C . ASP A 1 145 ? 3.358 2.015 -9.988 1.00 91.12 145 ASP A C 1
ATOM 1185 O O . ASP A 1 145 ? 2.618 2.827 -9.427 1.00 91.12 145 ASP A O 1
ATOM 1189 N N . VAL A 1 146 ? 4.637 1.854 -9.650 1.00 89.62 146 VAL A N 1
ATOM 1190 C CA . VAL A 1 146 ? 5.347 2.694 -8.685 1.00 89.62 146 VAL A CA 1
ATOM 1191 C C . VAL A 1 146 ? 6.469 3.419 -9.420 1.00 89.62 146 VAL A C 1
ATOM 1193 O O . VAL A 1 146 ? 7.485 2.818 -9.755 1.00 89.62 146 VAL A O 1
ATOM 1196 N N . PHE A 1 147 ? 6.296 4.720 -9.671 1.00 87.81 147 PHE A N 1
ATOM 1197 C CA . PHE A 1 147 ? 7.269 5.566 -10.384 1.00 87.81 147 PHE A CA 1
ATOM 1198 C C . PHE A 1 147 ? 7.688 5.030 -11.769 1.00 87.81 147 PHE A C 1
ATOM 1200 O O . PHE A 1 147 ? 8.860 5.098 -12.139 1.00 87.81 147 PHE A O 1
ATOM 1207 N N . GLY A 1 148 ? 6.744 4.478 -12.535 1.00 86.25 148 GLY A N 1
ATOM 1208 C CA . GLY A 1 148 ? 6.995 3.861 -13.840 1.00 86.25 148 GLY A CA 1
ATOM 1209 C C . GLY A 1 148 ? 7.508 2.421 -13.749 1.00 86.25 148 GLY A C 1
ATOM 1210 O O . GLY A 1 148 ? 7.853 1.828 -14.773 1.00 86.25 148 GLY A O 1
ATOM 1211 N N . LYS A 1 149 ? 7.605 1.853 -12.537 1.00 87.44 149 LYS A N 1
ATOM 1212 C CA . LYS A 1 149 ? 8.104 0.497 -12.301 1.00 87.44 149 LYS A CA 1
ATOM 1213 C C . LYS A 1 149 ? 6.952 -0.454 -11.966 1.00 87.44 149 LYS A C 1
ATOM 1215 O O . LYS A 1 149 ? 6.303 -0.290 -10.926 1.00 87.44 149 LYS A O 1
ATOM 1220 N N . PRO A 1 150 ? 6.736 -1.504 -12.780 1.00 89.44 150 PRO A N 1
ATOM 1221 C CA . PRO A 1 150 ? 5.747 -2.529 -12.482 1.00 89.44 150 PRO A CA 1
ATOM 1222 C C . PRO A 1 150 ? 6.117 -3.274 -11.195 1.00 89.44 150 PRO A C 1
ATOM 1224 O O . PRO A 1 150 ? 7.131 -3.967 -11.136 1.00 89.44 150 PRO A O 1
ATOM 1227 N N . THR A 1 151 ? 5.268 -3.167 -10.179 1.00 91.06 151 THR A N 1
ATOM 1228 C CA . THR A 1 151 ? 5.491 -3.717 -8.839 1.00 91.06 151 THR A CA 1
ATOM 1229 C C . THR A 1 151 ? 4.333 -4.636 -8.466 1.00 91.06 151 THR A C 1
ATOM 1231 O O . THR A 1 151 ? 3.174 -4.238 -8.505 1.00 91.06 151 THR A O 1
ATOM 1234 N N . ILE A 1 152 ? 4.630 -5.886 -8.106 1.00 93.12 152 ILE A N 1
ATOM 1235 C CA . ILE A 1 152 ? 3.608 -6.868 -7.710 1.00 93.12 152 ILE A CA 1
ATOM 1236 C C . ILE A 1 152 ? 3.459 -6.840 -6.193 1.00 93.12 152 ILE A C 1
ATOM 1238 O O . ILE A 1 152 ? 4.434 -7.113 -5.496 1.00 93.12 152 ILE A O 1
ATOM 1242 N N . LEU A 1 153 ? 2.269 -6.580 -5.663 1.00 94.75 153 LEU A N 1
ATOM 1243 C CA . LEU A 1 153 ? 2.015 -6.619 -4.219 1.00 94.75 153 LEU A CA 1
ATOM 1244 C C . LEU A 1 153 ? 2.237 -8.045 -3.695 1.00 94.75 153 LEU A C 1
ATOM 1246 O O . LEU A 1 153 ? 1.646 -8.988 -4.212 1.00 94.75 153 LEU A O 1
ATOM 1250 N N . LYS A 1 154 ? 3.123 -8.239 -2.710 1.00 94.81 154 LYS A N 1
ATOM 1251 C CA . LYS A 1 154 ? 3.507 -9.587 -2.243 1.00 94.81 154 LYS A CA 1
ATOM 1252 C C . LYS A 1 154 ? 2.903 -9.957 -0.897 1.00 94.81 154 LYS A C 1
ATOM 1254 O O . LYS A 1 154 ? 2.705 -11.139 -0.640 1.00 94.81 154 LYS A O 1
ATOM 1259 N N . LYS A 1 155 ? 2.643 -8.969 -0.047 1.00 94.56 155 LYS A N 1
ATOM 1260 C CA . LYS A 1 155 ? 2.111 -9.153 1.303 1.00 94.56 155 LYS A CA 1
ATOM 1261 C C . LYS A 1 155 ? 1.287 -7.928 1.695 1.00 94.56 155 LYS A C 1
ATOM 1263 O O . LYS A 1 155 ? 1.590 -6.845 1.195 1.00 94.56 155 LYS A O 1
ATOM 1268 N N . CYS A 1 156 ? 0.281 -8.124 2.543 1.00 89.88 156 CYS A N 1
ATOM 1269 C CA . CYS A 1 156 ? -0.546 -7.087 3.156 1.00 89.88 156 CYS A CA 1
ATOM 1270 C C . CYS A 1 156 ? -0.477 -7.208 4.686 1.00 89.88 156 CYS A C 1
ATOM 1272 O O . CYS A 1 156 ? -0.208 -8.344 5.147 1.00 89.88 156 CYS A O 1
#

Organism: Euplotes crassus (NCBI:txid5936)

Sequence (156 aa):
FKTVAEMSDDKDNSTFKTDSDNIMDSVDSDSNTKEEHKFGANEIDMDPEERQKREEMKDFDTYLRKVLDDSIVKKSEITCLNFESWFVENGIKHPIKIKYQLGSKPHEITILEKKYQLKELYICDSIKSTRVANLWDLFVGAKVDVFGKPTILKKC